Protein AF-A0A820JUW4-F1 (afdb_monomer_lite)

pLDDT: mean 89.0, std 8.48, range [67.56, 97.75]

Structure (mmCIF, N/CA/C/O backbone):
data_AF-A0A820JUW4-F1
#
_entry.id   AF-A0A820JUW4-F1
#
loop_
_atom_site.group_PDB
_atom_site.id
_atom_site.type_symbol
_atom_site.label_atom_id
_atom_site.label_alt_id
_atom_site.label_comp_id
_atom_site.label_asym_id
_atom_site.label_entity_id
_atom_site.label_seq_id
_atom_site.pdbx_PDB_ins_code
_atom_site.Cartn_x
_atom_site.Cartn_y
_atom_site.Cartn_z
_atom_site.occupancy
_atom_site.B_iso_or_equiv
_atom_site.auth_seq_id
_atom_site.auth_comp_id
_atom_site.auth_asym_id
_atom_site.auth_atom_id
_atom_site.pdbx_PDB_model_num
ATOM 1 N N . ALA A 1 1 ? -10.379 -8.348 -12.680 1.00 84.12 1 ALA A N 1
ATOM 2 C CA . ALA A 1 1 ? -9.834 -6.994 -12.931 1.00 84.12 1 ALA A CA 1
ATOM 3 C C . ALA A 1 1 ? -8.450 -6.850 -12.296 1.00 84.12 1 ALA A C 1
ATOM 5 O O . ALA A 1 1 ? -7.494 -6.999 -13.033 1.00 84.12 1 ALA A O 1
ATOM 6 N N . VAL A 1 2 ? 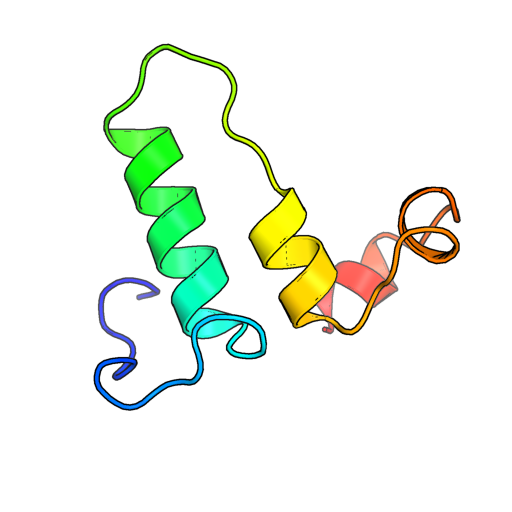-8.305 -6.695 -10.970 1.00 93.69 2 VAL A N 1
ATOM 7 C CA . VAL A 1 2 ? -6.974 -6.687 -10.305 1.00 93.69 2 VAL A CA 1
ATOM 8 C C . VAL A 1 2 ? -6.485 -8.095 -9.946 1.00 93.69 2 VAL A C 1
ATOM 10 O O . VAL A 1 2 ? -5.366 -8.460 -10.287 1.00 93.69 2 VAL A O 1
ATOM 13 N N . TYR A 1 3 ? -7.348 -8.947 -9.379 1.00 95.12 3 TYR A N 1
ATOM 14 C CA . TYR A 1 3 ? -7.017 -10.354 -9.073 1.00 95.12 3 TYR A CA 1
ATOM 15 C C . TYR A 1 3 ? -6.694 -11.230 -10.292 1.00 95.12 3 TYR A C 1
ATOM 17 O O . TYR A 1 3 ? -6.281 -12.368 -10.136 1.00 95.12 3 TYR A O 1
ATOM 25 N N . SER A 1 4 ? -6.927 -10.728 -11.505 1.00 96.06 4 SER A N 1
ATOM 26 C CA . SER A 1 4 ? -6.699 -11.464 -12.754 1.00 96.06 4 SER A CA 1
ATOM 27 C C . SER A 1 4 ? -5.359 -11.115 -13.409 1.00 96.06 4 SER A C 1
ATOM 29 O O . SER A 1 4 ? -5.057 -11.648 -14.471 1.00 96.06 4 SER A O 1
ATOM 31 N N . LEU A 1 5 ? -4.602 -10.174 -12.835 1.00 95.00 5 LEU A N 1
ATOM 32 C CA . LEU A 1 5 ? -3.302 -9.769 -13.362 1.00 95.00 5 LEU A CA 1
ATOM 33 C C . LEU A 1 5 ? -2.272 -10.885 -13.114 1.00 95.00 5 LEU A C 1
ATOM 35 O O . LEU A 1 5 ? -2.257 -11.439 -12.012 1.00 95.00 5 LEU A O 1
ATOM 39 N N . PRO A 1 6 ? -1.422 -11.217 -14.102 1.00 95.06 6 PRO A N 1
ATOM 40 C CA . PRO A 1 6 ? -0.423 -12.267 -13.955 1.00 95.06 6 PRO A CA 1
ATOM 41 C C . PRO A 1 6 ? 0.747 -11.753 -13.111 1.00 95.06 6 PRO A C 1
ATOM 43 O O . PRO A 1 6 ? 1.596 -11.027 -13.614 1.00 95.06 6 PRO A O 1
ATOM 46 N N . THR A 1 7 ? 0.782 -12.121 -11.833 1.00 96.19 7 THR A N 1
ATOM 47 C CA . THR A 1 7 ? 1.807 -11.661 -10.875 1.00 96.19 7 THR A CA 1
ATOM 48 C C . THR A 1 7 ? 2.597 -12.815 -10.255 1.00 96.19 7 THR A C 1
ATOM 50 O O . THR A 1 7 ? 3.275 -12.639 -9.245 1.00 96.19 7 THR A O 1
ATOM 53 N N . ASP A 1 8 ? 2.498 -14.023 -10.815 1.00 93.19 8 ASP A N 1
ATOM 54 C CA . ASP A 1 8 ? 3.114 -15.233 -10.247 1.00 93.19 8 ASP A CA 1
ATOM 55 C C . ASP A 1 8 ? 4.650 -15.176 -10.236 1.00 93.19 8 ASP A C 1
ATOM 57 O O . ASP A 1 8 ? 5.295 -15.834 -9.422 1.00 93.19 8 ASP A O 1
ATOM 61 N N . SER A 1 9 ? 5.238 -14.393 -11.144 1.00 93.50 9 SER A N 1
ATOM 62 C CA . SER A 1 9 ? 6.692 -14.202 -11.274 1.00 93.50 9 SER A CA 1
ATOM 63 C C . SER A 1 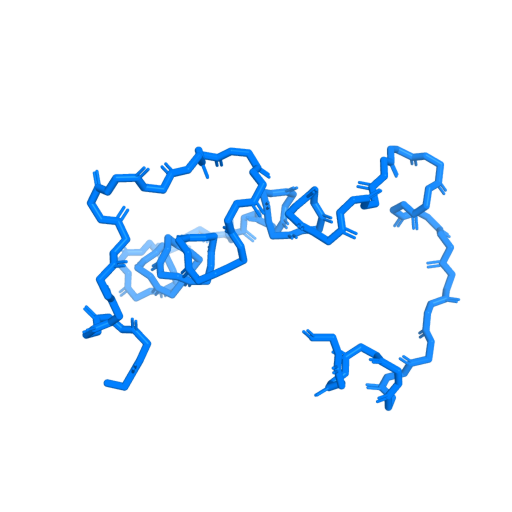9 ? 7.163 -12.830 -10.786 1.00 93.50 9 SER A C 1
ATOM 65 O O . SER A 1 9 ? 8.325 -12.477 -10.980 1.00 93.50 9 SER A O 1
ATOM 67 N N . ASP A 1 10 ? 6.268 -12.052 -10.179 1.00 93.19 10 ASP A N 1
ATOM 68 C CA . ASP A 1 10 ? 6.542 -10.673 -9.803 1.00 93.19 10 ASP A CA 1
ATOM 69 C C . ASP A 1 10 ? 7.369 -10.575 -8.521 1.00 93.19 10 ASP A C 1
ATOM 71 O O . ASP A 1 10 ? 7.189 -11.329 -7.558 1.00 93.19 10 ASP A O 1
ATOM 75 N N . ASP A 1 11 ? 8.238 -9.566 -8.476 1.00 90.81 11 ASP A N 1
ATOM 76 C CA . ASP A 1 11 ? 8.963 -9.228 -7.261 1.00 90.81 11 ASP A CA 1
ATOM 77 C C . ASP A 1 11 ? 7.999 -8.760 -6.156 1.00 90.81 11 ASP A C 1
ATOM 79 O O . ASP A 1 11 ? 7.141 -7.896 -6.355 1.00 90.81 11 ASP A O 1
ATOM 83 N N . GLN A 1 12 ? 8.155 -9.320 -4.954 1.00 86.31 12 GLN A N 1
ATOM 84 C CA . GLN A 1 12 ? 7.229 -9.063 -3.850 1.00 86.31 12 GLN A CA 1
ATOM 85 C C . GLN A 1 12 ? 7.308 -7.649 -3.265 1.00 86.31 12 GLN A C 1
ATOM 87 O O . GLN A 1 12 ? 6.360 -7.248 -2.581 1.00 86.31 12 GLN A O 1
ATOM 92 N N . LEU A 1 13 ? 8.425 -6.943 -3.448 1.00 85.19 13 LEU A N 1
ATOM 93 C CA . LEU A 1 13 ? 8.642 -5.597 -2.922 1.00 85.19 13 LEU A CA 1
ATOM 94 C C . LEU A 1 13 ? 8.323 -4.512 -3.950 1.00 85.19 13 LEU A C 1
ATOM 96 O O . LEU A 1 13 ? 7.882 -3.437 -3.548 1.00 85.19 13 LEU A O 1
ATOM 100 N N . HIS A 1 14 ? 8.530 -4.791 -5.236 1.00 88.69 14 HIS A N 1
ATOM 101 C CA . HIS A 1 14 ? 8.480 -3.779 -6.292 1.00 88.69 14 HIS A CA 1
ATOM 102 C C . HIS A 1 14 ? 7.280 -3.905 -7.242 1.00 88.69 14 HIS A C 1
ATOM 104 O O . HIS A 1 14 ? 7.038 -2.994 -8.028 1.00 88.69 14 HIS A O 1
ATOM 110 N N . SER A 1 15 ? 6.493 -4.985 -7.178 1.00 94.69 15 SER A N 1
ATOM 111 C CA . SER A 1 15 ? 5.297 -5.112 -8.021 1.00 94.69 15 SER A CA 1
ATOM 112 C C . SER A 1 15 ? 4.074 -4.409 -7.426 1.00 94.69 15 SER A C 1
ATOM 114 O O . SER A 1 15 ? 3.485 -4.861 -6.438 1.00 94.69 15 SER A O 1
ATOM 116 N N . ILE A 1 16 ? 3.653 -3.326 -8.089 1.00 93.88 16 ILE A N 1
ATOM 117 C CA . ILE A 1 16 ? 2.409 -2.600 -7.793 1.00 93.88 16 ILE A CA 1
ATOM 118 C C . ILE A 1 16 ? 1.176 -3.503 -7.987 1.00 93.88 16 ILE A C 1
ATOM 1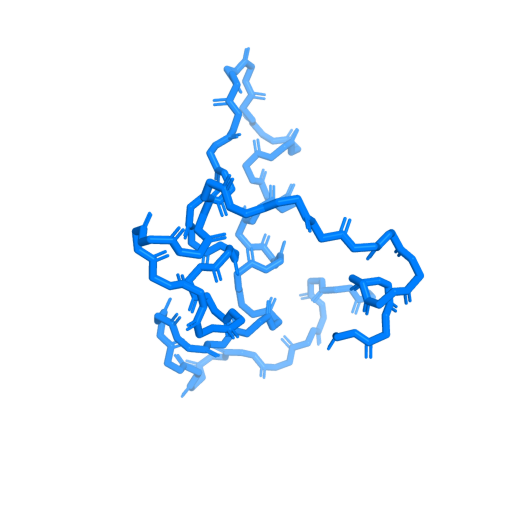20 O O . ILE A 1 16 ? 0.360 -3.579 -7.062 1.00 93.88 16 ILE A O 1
ATOM 124 N N . PRO A 1 17 ? 1.018 -4.241 -9.113 1.00 95.19 17 PRO A N 1
ATOM 125 C CA . PRO A 1 17 ? -0.101 -5.169 -9.280 1.00 95.19 17 PRO A CA 1
ATOM 126 C C . PRO A 1 17 ? -0.218 -6.185 -8.141 1.00 95.19 17 PRO A C 1
ATOM 128 O O . PRO A 1 17 ? -1.304 -6.369 -7.586 1.00 95.19 17 PRO A O 1
ATOM 131 N N . LEU A 1 18 ? 0.898 -6.800 -7.741 1.00 96.25 18 LEU A N 1
ATOM 132 C CA . LEU A 1 18 ? 0.920 -7.788 -6.664 1.00 96.25 18 LEU A CA 1
ATOM 133 C C . LEU A 1 18 ? 0.607 -7.155 -5.300 1.00 96.25 18 LEU A C 1
ATOM 135 O O . LEU A 1 18 ? -0.097 -7.752 -4.479 1.00 96.25 18 LEU A O 1
ATOM 139 N N . ALA A 1 19 ? 1.109 -5.945 -5.041 1.00 95.56 19 ALA A N 1
ATOM 140 C CA . ALA A 1 19 ? 0.805 -5.211 -3.818 1.00 95.56 19 ALA A CA 1
ATOM 141 C C . ALA A 1 19 ? -0.688 -4.853 -3.722 1.00 95.56 19 ALA A C 1
ATOM 143 O O . ALA A 1 19 ? -1.283 -5.025 -2.655 1.00 95.56 19 ALA A O 1
ATOM 144 N N . LEU A 1 20 ? -1.314 -4.438 -4.830 1.00 96.00 20 LEU A N 1
ATOM 145 C CA . LEU A 1 20 ? -2.754 -4.169 -4.901 1.00 96.00 20 LEU A CA 1
ATOM 146 C C . LEU A 1 20 ? -3.594 -5.434 -4.718 1.00 96.00 20 LEU A C 1
ATOM 148 O O . LEU A 1 20 ? -4.569 -5.410 -3.968 1.00 96.00 20 LEU A O 1
ATOM 152 N N . GLN A 1 21 ? -3.210 -6.550 -5.341 1.00 97.19 21 GLN A N 1
ATOM 153 C CA . GLN A 1 21 ? -3.891 -7.830 -5.134 1.00 97.19 21 GLN A CA 1
ATOM 154 C C . GLN A 1 21 ? -3.883 -8.244 -3.658 1.00 97.19 21 GLN A C 1
ATOM 156 O O . GLN A 1 21 ? -4.929 -8.601 -3.117 1.00 97.19 21 GLN A O 1
ATOM 161 N N . LYS A 1 22 ? -2.727 -8.145 -2.987 1.00 95.81 22 LYS A N 1
ATOM 162 C CA . LYS A 1 22 ? -2.600 -8.444 -1.551 1.00 95.81 22 LYS A CA 1
ATOM 163 C C . LYS A 1 22 ? -3.436 -7.491 -0.697 1.00 95.81 22 LYS A C 1
ATOM 165 O O . LYS A 1 22 ? -4.153 -7.951 0.184 1.00 95.81 22 LYS A O 1
ATOM 170 N N . LEU A 1 23 ? -3.394 -6.188 -0.989 1.00 96.75 23 LEU A N 1
ATOM 171 C CA . LEU A 1 23 ? -4.183 -5.188 -0.269 1.00 96.75 23 LEU A CA 1
ATOM 172 C C . LEU A 1 23 ? -5.685 -5.475 -0.379 1.00 96.75 23 LEU A C 1
ATOM 174 O O . LEU A 1 23 ? -6.389 -5.459 0.625 1.00 96.75 23 LEU A O 1
ATOM 178 N N . PHE A 1 24 ? -6.177 -5.762 -1.584 1.00 97.25 24 PHE A N 1
ATOM 179 C CA . PHE A 1 24 ? -7.594 -6.052 -1.795 1.00 97.25 24 PHE A CA 1
ATOM 180 C C . PHE A 1 24 ? -8.005 -7.358 -1.126 1.00 97.25 24 PHE A C 1
ATOM 182 O O . PHE A 1 24 ? -9.078 -7.428 -0.538 1.00 97.25 24 PHE A O 1
ATOM 189 N N . TYR A 1 25 ? -7.156 -8.387 -1.194 1.00 96.94 25 TYR A N 1
ATOM 190 C CA . TYR A 1 25 ? -7.380 -9.637 -0.474 1.00 96.94 25 TYR A CA 1
ATOM 191 C C . TYR A 1 25 ? -7.525 -9.384 1.035 1.00 96.94 25 TYR A C 1
ATOM 193 O O . TYR A 1 25 ? -8.536 -9.752 1.628 1.00 96.94 25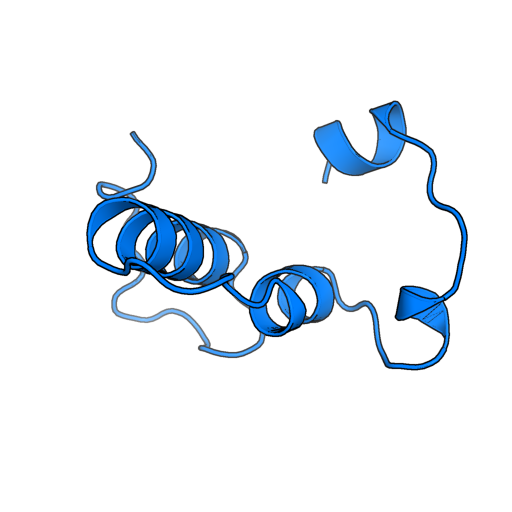 TYR A O 1
ATOM 201 N N . ASP A 1 26 ? -6.573 -8.682 1.649 1.00 97.25 26 ASP A N 1
ATOM 202 C CA . ASP A 1 26 ? -6.619 -8.401 3.085 1.00 97.25 26 ASP A CA 1
ATOM 203 C C . ASP A 1 26 ? -7.854 -7.555 3.464 1.00 97.25 26 ASP A C 1
ATOM 205 O O . ASP A 1 26 ? -8.475 -7.795 4.500 1.00 97.25 26 ASP A O 1
ATOM 209 N N . LEU A 1 27 ? -8.271 -6.610 2.613 1.00 97.50 27 LEU A N 1
ATOM 210 C CA . LEU A 1 27 ? -9.500 -5.829 2.818 1.00 97.50 27 LEU A CA 1
ATOM 211 C C . LEU A 1 27 ? -10.775 -6.676 2.722 1.00 97.50 27 LEU A C 1
ATOM 213 O O . LEU A 1 27 ? -11.762 -6.369 3.384 1.00 97.50 27 LEU A O 1
ATOM 217 N N . GLN A 1 28 ? -10.774 -7.718 1.890 1.00 97.75 28 GLN A N 1
ATOM 218 C CA . GLN A 1 28 ? -11.935 -8.582 1.695 1.00 97.75 28 GLN A CA 1
ATOM 219 C C . GLN A 1 28 ? -12.100 -9.603 2.828 1.00 97.75 28 GLN A C 1
ATOM 221 O O . GLN A 1 28 ? -13.229 -9.965 3.163 1.00 97.75 28 GLN A O 1
ATOM 226 N N . PHE A 1 29 ? -10.992 -10.093 3.392 1.00 97.50 29 PHE A N 1
ATOM 227 C CA . PHE A 1 29 ? -11.004 -11.258 4.283 1.00 97.50 29 PHE A CA 1
ATOM 228 C C . PHE A 1 29 ? -10.604 -10.966 5.730 1.00 97.50 29 PHE A C 1
ATOM 230 O O . PHE A 1 29 ? -10.704 -11.864 6.567 1.00 97.50 29 PHE A O 1
ATOM 237 N N . THR A 1 30 ? -10.152 -9.753 6.049 1.00 95.75 30 THR A N 1
ATOM 238 C CA . THR A 1 30 ? -9.771 -9.390 7.420 1.00 95.75 30 THR A CA 1
ATOM 239 C C . THR A 1 30 ? -10.728 -8.362 8.014 1.00 95.75 30 THR A C 1
ATOM 241 O O . THR A 1 30 ? -11.258 -7.497 7.326 1.00 95.75 30 THR A O 1
ATOM 244 N N . ASP A 1 31 ? -10.931 -8.452 9.323 1.00 96.06 31 ASP A N 1
ATOM 245 C CA . ASP A 1 31 ? -11.730 -7.535 10.142 1.00 96.06 31 ASP A CA 1
ATOM 246 C C . ASP A 1 31 ? -10.867 -6.485 10.866 1.00 96.06 31 ASP A C 1
ATOM 248 O O . ASP A 1 31 ? -11.350 -5.715 11.698 1.00 96.06 31 ASP A O 1
ATOM 252 N N . ARG A 1 32 ? -9.566 -6.448 10.556 1.00 96.19 32 ARG A N 1
ATOM 253 C CA . ARG A 1 32 ? -8.583 -5.547 11.162 1.00 96.19 32 ARG A CA 1
ATOM 254 C C . ARG A 1 32 ? -8.129 -4.494 10.151 1.00 96.19 32 ARG A C 1
ATOM 256 O O . ARG A 1 32 ? -8.163 -4.747 8.951 1.00 96.19 32 ARG A O 1
ATOM 263 N N . PRO A 1 33 ? -7.641 -3.327 10.610 1.00 97.06 33 PRO A N 1
ATOM 264 C CA . PRO A 1 33 ? -7.048 -2.341 9.715 1.00 97.06 33 PRO A CA 1
ATOM 265 C C . PRO A 1 33 ? -5.904 -2.944 8.892 1.00 97.06 33 PRO A C 1
ATOM 267 O O . PRO A 1 33 ? -4.959 -3.515 9.444 1.00 97.06 33 PRO A O 1
ATOM 270 N N . VAL A 1 34 ? -5.981 -2.791 7.572 1.00 96.62 34 VAL A N 1
ATO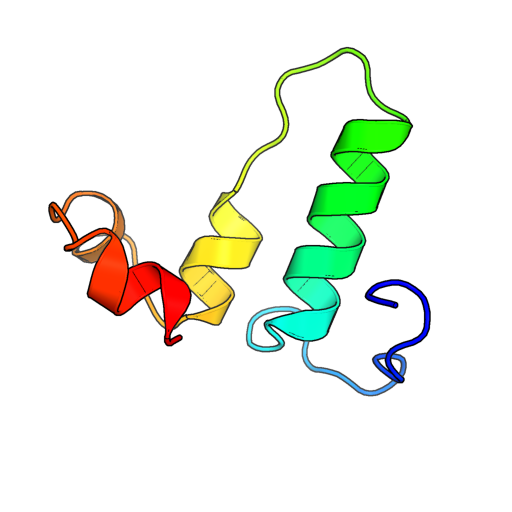M 271 C CA . VAL A 1 34 ? -4.991 -3.327 6.634 1.00 96.62 34 VAL A CA 1
ATOM 272 C C . VAL A 1 34 ? -3.880 -2.307 6.404 1.00 96.62 34 VAL A C 1
ATOM 274 O O . VAL A 1 34 ? -4.130 -1.121 6.198 1.00 96.62 34 VAL A O 1
ATOM 277 N N . SER A 1 35 ? -2.626 -2.759 6.441 1.00 94.06 35 SER A N 1
ATOM 278 C CA . SER A 1 35 ? -1.469 -1.888 6.225 1.00 94.06 35 SER A CA 1
ATOM 279 C C . SER A 1 35 ? -1.186 -1.672 4.737 1.00 94.06 35 SER A C 1
ATOM 281 O O . SER A 1 35 ? -1.045 -2.628 3.981 1.00 94.06 35 SER A O 1
ATOM 283 N N . THR A 1 36 ? -0.977 -0.417 4.338 1.00 93.25 36 THR A N 1
ATOM 284 C CA . THR A 1 36 ? -0.613 -0.026 2.965 1.00 93.25 36 THR A CA 1
ATOM 285 C C . THR A 1 36 ? 0.898 0.046 2.717 1.00 93.25 36 THR A C 1
ATOM 287 O O . THR A 1 36 ? 1.312 0.355 1.606 1.00 93.25 36 THR A O 1
ATOM 290 N N . LYS A 1 37 ? 1.745 -0.303 3.698 1.00 91.31 37 LYS A N 1
ATOM 291 C CA . LYS A 1 37 ? 3.218 -0.181 3.599 1.00 91.31 37 LYS A CA 1
ATOM 292 C C . LYS A 1 37 ? 3.833 -0.928 2.414 1.00 91.31 37 LYS A C 1
ATOM 294 O O . LYS A 1 37 ? 4.835 -0.499 1.856 1.00 91.31 37 LYS A O 1
ATOM 299 N N . LYS A 1 38 ? 3.264 -2.082 2.049 1.00 91.88 38 LYS A N 1
ATOM 300 C CA . LYS A 1 38 ? 3.728 -2.851 0.881 1.00 91.88 38 LYS A CA 1
ATOM 301 C C . LYS A 1 38 ? 3.389 -2.135 -0.426 1.00 91.88 38 LYS A C 1
ATOM 303 O O . LYS A 1 38 ? 4.189 -2.171 -1.348 1.00 91.88 38 LYS A O 1
ATOM 308 N N . LEU A 1 39 ? 2.232 -1.473 -0.477 1.00 92.62 39 LEU A N 1
ATOM 309 C CA . LEU A 1 39 ? 1.804 -0.700 -1.636 1.00 92.62 39 LEU A CA 1
ATOM 310 C C . LEU A 1 39 ? 2.658 0.562 -1.798 1.00 92.62 39 LEU A C 1
ATOM 312 O O . LEU A 1 39 ? 3.205 0.775 -2.872 1.00 92.62 39 LEU A O 1
ATOM 316 N N . THR A 1 40 ? 2.861 1.344 -0.735 1.00 89.81 40 THR A N 1
ATOM 317 C CA . THR A 1 40 ? 3.701 2.554 -0.812 1.00 89.81 40 THR A CA 1
ATOM 318 C C . THR A 1 40 ? 5.139 2.223 -1.202 1.00 89.81 40 THR A C 1
ATOM 320 O O . THR A 1 40 ? 5.699 2.868 -2.083 1.00 89.81 40 THR A O 1
ATOM 323 N N . ARG A 1 41 ? 5.703 1.138 -0.656 1.00 89.12 41 ARG A N 1
ATOM 324 C CA . ARG A 1 41 ? 7.030 0.664 -1.062 1.00 89.12 41 ARG A CA 1
ATOM 325 C C . ARG A 1 41 ? 7.093 0.229 -2.528 1.00 89.12 41 ARG A C 1
ATOM 327 O O . ARG A 1 41 ? 8.117 0.445 -3.168 1.00 89.12 41 ARG A O 1
ATOM 334 N N . SER A 1 42 ? 6.020 -0.349 -3.075 1.00 91.31 42 SER A N 1
ATOM 335 C CA . SER A 1 42 ? 5.988 -0.734 -4.494 1.00 91.31 42 SER A CA 1
ATOM 336 C C . SER A 1 42 ? 6.041 0.467 -5.448 1.00 91.31 42 SER A C 1
ATOM 338 O O . SER A 1 42 ? 6.494 0.313 -6.575 1.00 91.31 42 SER A O 1
ATOM 340 N N . PHE A 1 43 ? 5.686 1.671 -4.979 1.00 87.75 43 PHE A N 1
ATOM 341 C CA . PHE A 1 43 ? 5.897 2.928 -5.712 1.00 87.75 43 PHE A CA 1
ATOM 342 C C . PHE A 1 43 ? 7.338 3.455 -5.624 1.00 87.75 43 PHE A C 1
ATOM 344 O O . PHE A 1 43 ? 7.653 4.490 -6.203 1.00 87.75 43 PHE A O 1
ATOM 351 N N . GLY A 1 44 ? 8.219 2.767 -4.892 1.00 86.25 44 GLY A N 1
ATOM 352 C CA . GLY A 1 44 ? 9.568 3.243 -4.596 1.00 86.25 44 GLY A CA 1
ATOM 353 C C . GLY A 1 44 ? 9.614 4.316 -3.508 1.00 86.25 44 GLY A C 1
ATOM 354 O O . GLY A 1 44 ? 10.654 4.940 -3.336 1.00 86.25 44 GLY A O 1
ATOM 355 N N . TRP A 1 45 ? 8.515 4.539 -2.776 1.00 83.44 45 TRP A N 1
ATOM 356 C CA . TRP A 1 45 ? 8.496 5.457 -1.639 1.00 83.44 45 TRP A CA 1
ATOM 357 C C . TRP A 1 45 ? 9.084 4.766 -0.411 1.00 83.44 45 TRP A C 1
ATOM 359 O O . TRP A 1 45 ? 8.528 3.784 0.096 1.00 83.44 45 TRP A O 1
ATOM 369 N N . ASP A 1 46 ? 10.212 5.287 0.063 1.00 73.75 46 ASP A N 1
ATOM 370 C CA . ASP A 1 46 ? 10.850 4.829 1.292 1.00 73.75 46 ASP A CA 1
ATOM 371 C C . ASP A 1 46 ? 10.344 5.630 2.503 1.00 73.7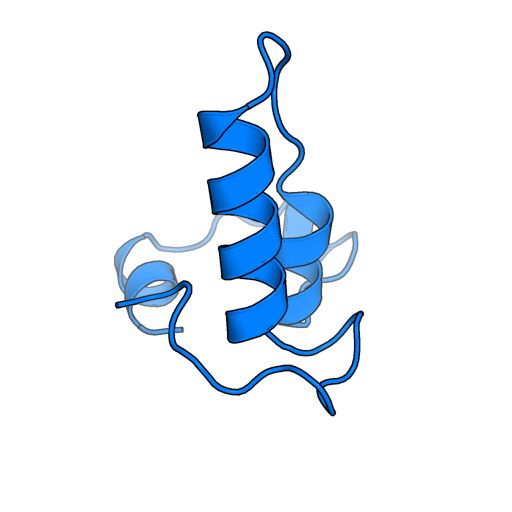5 46 ASP A C 1
ATOM 373 O O . ASP A 1 46 ? 9.545 6.559 2.392 1.00 73.75 46 ASP A O 1
ATOM 377 N N . LYS A 1 47 ? 10.829 5.289 3.706 1.00 69.75 47 LYS A N 1
ATOM 378 C CA . LYS A 1 47 ? 10.422 5.934 4.969 1.00 69.75 47 LYS A CA 1
ATOM 379 C C . LYS A 1 47 ? 10.385 7.473 4.955 1.00 69.75 47 LYS A C 1
ATOM 381 O O . LYS A 1 47 ? 9.509 7.988 5.637 1.00 69.75 47 LYS A O 1
ATOM 386 N N . PRO A 1 48 ? 11.297 8.223 4.300 1.00 70.75 48 PRO A N 1
ATOM 387 C CA . PRO A 1 48 ? 11.165 9.677 4.249 1.00 70.75 48 PRO A CA 1
ATOM 388 C C . PRO A 1 48 ? 9.964 10.127 3.400 1.00 70.75 48 PRO A C 1
ATOM 390 O O . PRO A 1 48 ? 9.268 11.061 3.793 1.00 70.75 48 PRO A O 1
ATOM 393 N N . ASP A 1 49 ? 9.678 9.428 2.300 1.00 67.56 49 ASP A N 1
ATOM 394 C CA . ASP A 1 49 ? 8.619 9.769 1.342 1.00 67.56 49 ASP A CA 1
ATOM 395 C C . ASP A 1 49 ? 7.223 9.358 1.831 1.00 67.56 49 ASP A C 1
ATOM 397 O O . ASP A 1 49 ? 6.226 9.968 1.443 1.00 67.56 49 ASP A O 1
ATOM 401 N N . GLU A 1 50 ? 7.141 8.368 2.734 1.00 68.38 50 GLU A N 1
ATOM 402 C CA . GLU A 1 50 ? 5.897 7.964 3.415 1.00 68.38 50 GLU A CA 1
ATOM 403 C C . GLU A 1 50 ? 5.255 9.113 4.222 1.00 68.38 50 GLU A C 1
ATOM 405 O O . GLU A 1 50 ? 4.048 9.087 4.466 1.00 68.38 50 GLU A O 1
ATOM 410 N N . PHE A 1 51 ? 6.040 10.115 4.641 1.00 72.38 51 PHE A N 1
ATOM 411 C CA . PHE A 1 51 ? 5.556 11.272 5.408 1.00 72.38 51 PHE A CA 1
ATOM 412 C C . PHE A 1 51 ? 5.394 12.546 4.566 1.00 72.38 51 PHE A C 1
ATOM 414 O O . PHE A 1 51 ? 4.945 13.569 5.093 1.00 72.38 51 PHE A O 1
ATOM 421 N N . CYS A 1 52 ? 5.733 12.503 3.275 1.00 81.38 52 CYS A N 1
ATOM 422 C CA . CYS A 1 52 ? 5.463 13.600 2.354 1.00 81.38 52 CYS A CA 1
ATOM 423 C C . CYS A 1 52 ? 3.981 13.617 1.961 1.00 81.38 52 CYS A C 1
ATOM 425 O O . CYS A 1 52 ? 3.358 12.580 1.740 1.00 81.38 52 CYS A O 1
ATOM 427 N N . GLN A 1 53 ? 3.402 14.816 1.876 1.00 78.75 53 GLN A N 1
ATOM 428 C CA . GLN A 1 53 ? 2.067 14.981 1.309 1.00 78.75 53 GLN A CA 1
ATOM 429 C C . GLN A 1 53 ? 2.175 14.888 -0.212 1.00 78.75 53 GLN A C 1
ATOM 431 O O . GLN A 1 53 ? 2.870 15.695 -0.825 1.00 78.75 53 GLN A O 1
ATOM 436 N N . HIS A 1 54 ? 1.486 13.911 -0.795 1.00 78.94 54 HIS A N 1
ATOM 437 C CA . HIS A 1 54 ? 1.426 13.699 -2.241 1.00 78.94 54 HIS A CA 1
ATOM 438 C C . HIS A 1 54 ? 0.108 14.235 -2.803 1.00 78.94 54 HIS A C 1
ATOM 440 O O . HIS A 1 54 ? -0.929 14.171 -2.133 1.00 78.94 54 HIS A O 1
ATOM 446 N N . ASP A 1 55 ? 0.135 14.760 -4.028 1.00 85.69 55 ASP A N 1
ATOM 447 C CA . ASP A 1 55 ? -1.080 15.185 -4.725 1.00 85.69 55 ASP A CA 1
ATOM 448 C C . ASP A 1 55 ? -1.926 13.959 -5.122 1.00 85.69 55 ASP A C 1
ATOM 450 O O . ASP A 1 55 ? -1.416 12.956 -5.629 1.00 85.69 55 ASP A O 1
ATOM 454 N N . ILE A 1 56 ? -3.243 14.019 -4.896 1.00 83.69 56 ILE A N 1
ATOM 455 C CA . ILE A 1 56 ? -4.141 12.882 -5.156 1.00 83.69 56 ILE A CA 1
ATOM 456 C C . ILE A 1 56 ? -4.257 12.546 -6.651 1.00 83.69 56 ILE A C 1
ATOM 458 O O . ILE A 1 56 ? -4.464 11.387 -7.009 1.00 83.69 56 ILE A O 1
ATOM 462 N N . GLN A 1 57 ? -4.131 13.536 -7.539 1.00 82.88 57 GLN A N 1
ATOM 463 C CA . GLN A 1 57 ? -4.132 13.294 -8.980 1.00 82.88 57 GLN A CA 1
ATOM 464 C C . GLN A 1 57 ? -2.831 12.664 -9.452 1.00 82.88 57 GLN A C 1
ATOM 466 O O . GLN A 1 57 ? -2.869 11.873 -10.393 1.00 82.88 57 GLN A O 1
ATOM 471 N N . GLU A 1 58 ? -1.706 13.009 -8.827 1.00 81.00 58 GLU A N 1
ATOM 472 C CA . GLU A 1 58 ? -0.432 12.343 -9.084 1.00 81.00 58 GLU A CA 1
ATOM 473 C C . GLU A 1 58 ? -0.521 10.874 -8.666 1.00 81.00 58 GLU A C 1
ATOM 475 O O . GLU A 1 58 ? -0.280 9.996 -9.490 1.00 81.00 58 GLU A O 1
ATOM 480 N N . PHE A 1 59 ? -1.015 10.602 -7.455 1.00 82.81 59 PHE A N 1
ATOM 481 C CA . PHE A 1 59 ? -1.206 9.241 -6.951 1.00 82.81 59 PHE A CA 1
ATOM 482 C C . PHE A 1 59 ? -2.077 8.366 -7.865 1.00 82.81 59 PHE A C 1
ATOM 484 O O . PHE A 1 59 ? -1.743 7.215 -8.112 1.00 82.81 59 PHE A O 1
ATOM 491 N N . CYS A 1 60 ? -3.178 8.899 -8.403 1.00 82.69 60 CYS A N 1
ATOM 492 C CA . CYS A 1 60 ? -4.066 8.144 -9.298 1.00 82.69 60 CYS A CA 1
ATOM 493 C C . CYS A 1 60 ? -3.467 7.842 -10.685 1.00 82.69 60 CYS A C 1
ATOM 495 O O . CYS A 1 60 ? -4.088 7.111 -11.458 1.00 82.69 60 CYS A O 1
ATOM 497 N N . ARG A 1 61 ? -2.335 8.461 -11.041 1.00 80.38 61 ARG A N 1
ATOM 498 C CA . ARG A 1 61 ? -1.642 8.259 -12.324 1.00 80.38 61 ARG A CA 1
ATOM 499 C C . ARG A 1 61 ? -0.439 7.324 -12.216 1.00 80.38 61 ARG A C 1
ATOM 501 O O . ARG A 1 61 ? 0.040 6.892 -13.264 1.00 80.38 61 ARG A O 1
ATOM 508 N N . VAL A 1 62 ? 0.046 7.080 -10.998 1.00 73.25 62 VAL A N 1
ATOM 509 C CA . VAL A 1 62 ? 1.053 6.055 -10.685 1.00 73.25 62 VAL A CA 1
ATOM 510 C C . VAL A 1 62 ? 0.446 4.671 -10.896 1.00 73.25 62 VAL A C 1
ATOM 512 O O . VAL A 1 62 ? 1.141 3.828 -11.503 1.00 73.25 62 VAL A O 1
#

Foldseek 3Di:
DLCPDPCVPPDQQQDLSNLVNVQVVCVVPDPDDDDSVSNCRNVVQDPVNVPDDDDPVVVVVD

Organism: NCBI:txid433720

InterPro domains:
  IPR001394 Peptidase C19, ubiquitin carboxyl-terminal hydrolase [PF00443] (10-61)
  IPR038765 Papain-like cysteine peptidase superfamily [SSF54001] (2-61)

Radius of gyration: 12.38 Å; chains: 1; bounding box: 23×30×25 Å

Secondary structure (DSSP, 8-state):
--TTS--TT--TTT-HHHHHHHHHHHHHH-SSPPP-HHHHHHTT--TTGGGSPPPHHHHTT-

Sequence (62 aa):
AVYSLPTDSDDQLHSIPLALQKLFYDLQFTDRPVSTKKLTRSFGWDKPDEFCQHDIQEFCRV